Protein AF-A0A502F9N3-F1 (afdb_monomer_lite)

pLDDT: mean 85.92, std 9.49, range [44.5, 94.38]

Sequence (61 aa):
MANQFKRGAQVRFKTTGAGVTTARRGTVVKTVPTVRGVRVEVKDQDGYVYRPHLSMVKLTA

Organism: NCBI:txid1854500

Secondary structure (DSSP, 8-state):
------TT-EEEEEEEETTEEEEEEEEEEEEEEETTEEEEEEEETTS-EE--BGGGEEE--

Radius of gyration: 11.1 Å; chains: 1; bounding box: 26×35×24 Å

Foldseek 3Di:
DDPPQDFQFKKWFWDDDPNDIDIFIFTFHDWDQDPVGIWTWTQGPVRDTDTDHPVRIDTDD

Structure (mmCIF, N/CA/C/O backbone):
data_AF-A0A502F9N3-F1
#
_entry.id   AF-A0A502F9N3-F1
#
loop_
_atom_site.group_PDB
_atom_site.id
_atom_site.type_symbol
_atom_site.label_atom_id
_atom_site.label_alt_id
_atom_site.label_comp_id
_atom_site.label_asym_id
_atom_site.label_entity_id
_atom_site.label_seq_id
_atom_site.pdbx_PDB_ins_code
_atom_site.Cartn_x
_atom_site.Cartn_y
_atom_site.Cartn_z
_atom_site.occupancy
_atom_site.B_iso_or_equiv
_atom_site.auth_seq_id
_atom_site.auth_comp_id
_atom_site.auth_asym_id
_atom_site.auth_atom_id
_atom_site.pdbx_PDB_model_num
ATOM 1 N N . MET A 1 1 ? 1.070 17.810 -9.339 1.00 44.50 1 MET A N 1
ATOM 2 C CA . MET A 1 1 ? 0.206 16.764 -8.742 1.00 44.50 1 MET A CA 1
ATOM 3 C C . MET A 1 1 ? 0.675 16.544 -7.307 1.00 44.50 1 MET A C 1
ATOM 5 O O . MET A 1 1 ? 1.817 16.149 -7.119 1.00 44.50 1 MET A O 1
ATOM 9 N N . ALA A 1 2 ? -0.115 16.921 -6.298 1.00 52.19 2 ALA A N 1
ATOM 10 C CA . ALA A 1 2 ? 0.289 16.777 -4.895 1.00 52.19 2 ALA A CA 1
ATOM 11 C C . ALA A 1 2 ? 0.366 15.287 -4.514 1.00 52.19 2 ALA A C 1
ATOM 13 O O . ALA A 1 2 ? -0.513 14.518 -4.894 1.00 52.19 2 ALA A O 1
ATOM 14 N N . ASN A 1 3 ? 1.403 14.872 -3.778 1.00 61.00 3 ASN A N 1
ATOM 15 C CA . ASN A 1 3 ? 1.552 13.492 -3.311 1.00 61.00 3 ASN A CA 1
ATOM 16 C C . ASN A 1 3 ? 0.444 13.191 -2.284 1.00 61.00 3 ASN A C 1
ATOM 18 O O . ASN A 1 3 ? 0.528 13.609 -1.128 1.00 61.00 3 ASN A O 1
ATOM 22 N N . GLN A 1 4 ? -0.634 12.541 -2.730 1.00 68.31 4 GLN A N 1
ATOM 23 C CA . GLN A 1 4 ? -1.833 12.304 -1.916 1.00 68.31 4 GLN A CA 1
ATOM 24 C C . GLN A 1 4 ? -1.598 11.238 -0.825 1.00 68.31 4 GLN A C 1
ATOM 26 O O . GLN A 1 4 ? -2.317 11.192 0.168 1.00 68.31 4 GLN A O 1
ATOM 31 N N . PHE A 1 5 ? -0.548 10.423 -0.962 1.00 78.50 5 PHE A N 1
ATOM 32 C CA . PHE A 1 5 ? -0.153 9.389 -0.002 1.00 78.50 5 PHE A CA 1
ATOM 33 C C . PHE A 1 5 ? 0.836 9.939 1.028 1.00 78.50 5 PHE A C 1
ATOM 35 O O . PHE A 1 5 ? 2.020 9.601 1.039 1.00 78.50 5 PHE A O 1
ATOM 42 N N . LYS A 1 6 ? 0.351 10.832 1.890 1.00 83.69 6 LYS A N 1
ATOM 43 C CA . LYS A 1 6 ? 1.146 11.386 2.993 1.00 83.69 6 LYS A CA 1
ATOM 44 C C . LYS A 1 6 ? 1.255 10.382 4.141 1.00 83.69 6 LYS A C 1
ATOM 46 O O . LYS A 1 6 ? 0.385 9.532 4.317 1.00 83.69 6 LYS A O 1
ATOM 51 N N . ARG A 1 7 ? 2.309 10.504 4.952 1.00 88.62 7 ARG A N 1
ATOM 52 C CA . ARG A 1 7 ? 2.439 9.746 6.205 1.00 88.62 7 ARG A CA 1
ATOM 53 C C . ARG A 1 7 ? 1.188 9.952 7.067 1.00 88.62 7 ARG A C 1
ATOM 55 O O . ARG A 1 7 ? 0.739 11.082 7.222 1.00 88.62 7 ARG A O 1
ATOM 62 N N . GLY A 1 8 ? 0.641 8.868 7.610 1.00 88.06 8 GLY A N 1
ATOM 63 C CA . GLY A 1 8 ? -0.591 8.876 8.402 1.00 88.06 8 GLY A CA 1
ATOM 64 C C . GLY A 1 8 ? -1.879 8.701 7.592 1.00 88.06 8 GLY A C 1
ATOM 65 O O . GLY A 1 8 ? -2.920 8.447 8.189 1.00 88.06 8 GLY A O 1
ATOM 66 N N . ALA A 1 9 ? -1.837 8.774 6.256 1.00 89.88 9 ALA A N 1
ATOM 67 C CA . ALA A 1 9 ? -3.017 8.519 5.433 1.00 89.88 9 ALA A CA 1
ATOM 68 C C . ALA A 1 9 ? -3.452 7.053 5.546 1.00 89.88 9 ALA A C 1
ATOM 70 O O . ALA A 1 9 ? -2.619 6.147 5.436 1.00 89.88 9 ALA A O 1
ATOM 71 N N . GLN A 1 10 ? -4.751 6.815 5.721 1.00 91.62 10 GLN A N 1
ATOM 72 C CA . GLN A 1 10 ? -5.296 5.469 5.602 1.00 91.62 10 GLN A CA 1
ATOM 73 C C . GLN A 1 10 ? -5.441 5.090 4.130 1.00 91.62 10 GLN A C 1
ATOM 75 O O . GLN A 1 10 ? -5.865 5.881 3.281 1.00 91.62 10 GLN A O 1
ATOM 80 N N . VAL A 1 11 ? -5.060 3.857 3.827 1.00 92.38 11 VAL A N 1
ATOM 81 C CA . VAL A 1 11 ? -5.090 3.311 2.480 1.00 92.38 11 VAL A CA 1
ATOM 82 C C . VAL A 1 11 ? -5.594 1.881 2.475 1.00 92.38 11 VAL A C 1
ATOM 84 O O . VAL A 1 11 ? -5.439 1.120 3.432 1.00 92.38 11 VAL A O 1
ATOM 87 N N . ARG A 1 12 ? -6.132 1.484 1.327 1.00 92.94 12 ARG A N 1
ATOM 88 C CA . ARG A 1 12 ? -6.421 0.101 0.977 1.00 92.94 12 ARG A CA 1
ATOM 89 C C . ARG A 1 12 ? -5.519 -0.325 -0.172 1.00 92.94 12 ARG A C 1
ATOM 91 O O . ARG A 1 12 ? -5.345 0.407 -1.144 1.00 92.94 12 ARG A O 1
ATOM 98 N N . PHE A 1 13 ? -4.978 -1.529 -0.086 1.00 91.00 13 PHE A N 1
ATOM 99 C CA . PHE A 1 13 ? -4.115 -2.105 -1.113 1.00 91.00 13 PHE A CA 1
ATOM 100 C C . PHE A 1 13 ? -4.402 -3.597 -1.264 1.00 91.00 13 PHE A C 1
ATOM 102 O O . PHE A 1 13 ? -5.031 -4.215 -0.405 1.00 91.00 13 PHE A O 1
ATOM 109 N N . LYS A 1 14 ? -3.987 -4.179 -2.388 1.00 89.25 14 LYS A N 1
ATOM 110 C CA . LYS A 1 14 ? -4.088 -5.622 -2.623 1.00 89.25 14 LYS A CA 1
ATOM 111 C C . LYS A 1 14 ? -2.709 -6.258 -2.500 1.00 89.25 14 LYS A C 1
ATOM 113 O O . LYS A 1 14 ? -1.734 -5.720 -3.020 1.00 89.25 14 LYS A O 1
ATOM 118 N N . THR A 1 15 ? -2.643 -7.407 -1.846 1.00 85.94 15 THR A N 1
ATOM 119 C CA . THR A 1 15 ? -1.451 -8.257 -1.767 1.00 85.94 15 THR A CA 1
ATOM 120 C C . THR A 1 15 ? -1.776 -9.608 -2.373 1.00 85.94 15 THR A C 1
ATOM 122 O O . THR A 1 15 ? -2.820 -10.167 -2.048 1.00 85.94 15 THR A O 1
ATOM 125 N N . THR A 1 16 ? -0.892 -10.144 -3.211 1.00 84.00 16 THR A N 1
ATOM 126 C CA . THR A 1 16 ? -1.032 -11.505 -3.737 1.00 84.00 16 THR A CA 1
ATOM 127 C C . THR A 1 16 ? -0.019 -12.409 -3.050 1.00 84.00 16 THR A C 1
ATOM 129 O O . THR A 1 16 ? 1.176 -12.122 -3.086 1.00 84.00 16 THR A O 1
ATOM 132 N N . GLY A 1 17 ? -0.497 -13.478 -2.421 1.00 80.31 17 GLY A N 1
ATOM 133 C CA . GLY A 1 17 ? 0.326 -14.516 -1.802 1.00 80.31 17 GLY A CA 1
ATOM 134 C C . GLY A 1 17 ? -0.322 -15.877 -2.032 1.00 80.31 17 GLY A C 1
ATOM 135 O O . GLY A 1 17 ? -1.544 -15.966 -2.037 1.00 80.31 17 GLY A O 1
ATOM 136 N N . ALA A 1 18 ? 0.479 -16.914 -2.287 1.00 82.88 18 ALA A N 1
ATOM 137 C CA . ALA A 1 18 ? -0.009 -18.272 -2.571 1.00 82.88 18 ALA A CA 1
ATOM 138 C C . ALA A 1 18 ? -1.126 -18.335 -3.644 1.00 82.88 18 ALA A C 1
ATOM 140 O O . ALA A 1 18 ? -2.073 -19.102 -3.525 1.00 82.88 18 ALA A O 1
ATOM 141 N N . GLY A 1 19 ? -1.051 -17.482 -4.674 1.00 85.94 19 GLY A N 1
ATOM 142 C CA . GLY A 1 19 ? -2.062 -17.412 -5.740 1.00 85.94 19 GLY A CA 1
ATOM 143 C C . GLY A 1 19 ? -3.373 -16.710 -5.360 1.00 85.94 19 GLY A C 1
ATOM 144 O O . GLY A 1 19 ? -4.233 -16.538 -6.218 1.00 85.94 19 GLY A O 1
ATOM 145 N N . VAL A 1 20 ? -3.522 -16.243 -4.118 1.00 85.00 20 VAL A N 1
ATOM 146 C CA . VAL A 1 20 ? -4.721 -15.549 -3.635 1.00 85.00 20 VAL A CA 1
ATOM 147 C C . VAL A 1 20 ? -4.448 -14.054 -3.504 1.00 85.00 20 VAL A C 1
ATOM 149 O O 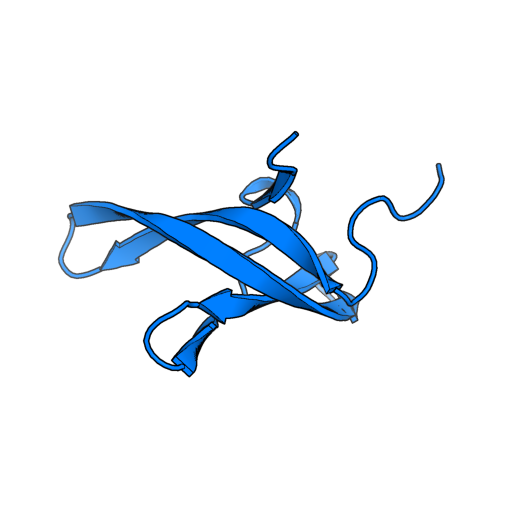. VAL A 1 20 ? -3.452 -13.631 -2.912 1.00 85.00 20 VAL A O 1
ATOM 152 N N . THR A 1 21 ? -5.341 -13.229 -4.054 1.00 87.31 21 THR A N 1
ATOM 153 C CA . THR A 1 21 ? -5.292 -11.771 -3.902 1.00 87.31 21 THR A CA 1
ATOM 154 C C . THR A 1 21 ? -6.175 -11.323 -2.744 1.00 87.31 21 THR A C 1
ATOM 156 O O . THR A 1 21 ? -7.401 -11.345 -2.836 1.00 87.31 21 THR A O 1
ATOM 159 N N . THR A 1 22 ? -5.551 -10.820 -1.684 1.00 87.88 22 THR A N 1
ATOM 160 C CA . THR A 1 22 ? -6.236 -10.319 -0.488 1.00 87.88 22 THR A CA 1
ATOM 161 C C . THR A 1 22 ? -6.215 -8.797 -0.464 1.00 87.88 22 THR A C 1
ATOM 163 O O . THR A 1 22 ? -5.186 -8.166 -0.712 1.00 87.88 22 THR A O 1
ATOM 166 N N . ALA A 1 23 ? -7.356 -8.184 -0.152 1.00 88.88 23 ALA A N 1
ATOM 167 C CA . ALA A 1 23 ? -7.428 -6.754 0.108 1.00 88.88 23 ALA A CA 1
ATOM 168 C C . ALA A 1 23 ? -7.075 -6.465 1.571 1.00 88.88 23 ALA A C 1
ATOM 170 O O . ALA A 1 23 ? -7.707 -7.007 2.472 1.00 88.88 23 ALA A O 1
ATOM 171 N N . ARG A 1 24 ? -6.117 -5.569 1.799 1.00 90.44 24 ARG A N 1
ATOM 172 C CA . ARG A 1 24 ? -5.686 -5.120 3.125 1.00 90.44 24 ARG A CA 1
ATOM 173 C C . ARG A 1 24 ? -5.901 -3.623 3.291 1.00 90.44 24 ARG A C 1
ATOM 175 O O . ARG A 1 24 ? -5.985 -2.882 2.307 1.00 90.44 24 ARG A O 1
ATOM 182 N N . ARG A 1 25 ? -5.996 -3.188 4.543 1.00 92.44 25 ARG A N 1
ATOM 183 C CA . ARG A 1 25 ? -6.009 -1.777 4.939 1.00 92.44 25 ARG A CA 1
ATOM 184 C C . ARG A 1 25 ? -4.790 -1.494 5.801 1.00 92.44 25 ARG A C 1
ATOM 186 O O . ARG A 1 25 ? -4.317 -2.378 6.507 1.00 92.44 25 ARG A O 1
ATOM 193 N N . GLY A 1 26 ? -4.294 -0.273 5.739 1.00 93.44 26 GLY A N 1
ATOM 194 C CA . GLY A 1 26 ? -3.200 0.153 6.592 1.00 93.44 26 GLY A CA 1
ATOM 195 C C . GLY A 1 26 ? -2.939 1.641 6.491 1.00 93.44 26 GLY A C 1
ATOM 196 O O . GLY A 1 26 ? -3.616 2.364 5.761 1.00 93.44 26 GLY A O 1
ATOM 197 N N . THR A 1 27 ? -1.934 2.081 7.227 1.00 93.69 27 THR A N 1
ATOM 198 C CA . THR A 1 27 ? -1.540 3.479 7.325 1.00 93.69 27 THR A CA 1
ATOM 199 C C . THR A 1 27 ? -0.226 3.688 6.595 1.00 93.69 27 THR A C 1
ATOM 201 O O . THR A 1 27 ? 0.735 2.937 6.783 1.00 93.69 27 THR A O 1
ATOM 204 N N . VAL A 1 28 ? -0.164 4.721 5.761 1.00 92.69 28 VAL A N 1
ATOM 205 C CA . VAL A 1 28 ? 1.063 5.100 5.061 1.00 92.69 28 VAL A CA 1
ATOM 206 C C . VAL A 1 28 ? 2.114 5.534 6.078 1.00 92.69 28 VAL A C 1
ATOM 208 O O . VAL A 1 28 ? 1.909 6.462 6.860 1.00 92.69 28 VAL A O 1
ATOM 211 N N . VAL A 1 29 ? 3.269 4.883 6.038 1.00 93.19 29 VAL A N 1
ATOM 212 C CA . VAL A 1 29 ? 4.443 5.226 6.845 1.00 93.19 29 VAL A CA 1
ATOM 213 C C . VAL A 1 29 ? 5.324 6.203 6.076 1.00 93.19 29 VAL A C 1
ATOM 215 O O . VAL A 1 29 ? 5.697 7.251 6.603 1.00 93.19 29 VAL A O 1
ATOM 218 N N . LYS A 1 30 ? 5.632 5.882 4.815 1.00 90.81 30 LYS A N 1
ATOM 219 C CA . LYS A 1 30 ? 6.428 6.728 3.917 1.00 90.81 30 LYS A CA 1
ATOM 220 C C . LYS A 1 30 ? 6.224 6.340 2.456 1.00 90.81 30 LYS A C 1
ATOM 222 O O . LYS A 1 30 ? 5.947 5.187 2.146 1.00 90.81 30 LYS A O 1
ATOM 227 N N . THR A 1 31 ? 6.437 7.282 1.548 1.00 88.62 31 THR A N 1
ATOM 228 C CA . THR A 1 31 ? 6.563 7.007 0.110 1.00 88.62 31 THR A CA 1
ATOM 229 C C . THR A 1 31 ? 8.034 6.942 -0.269 1.00 88.62 31 THR A C 1
ATOM 231 O O . THR A 1 31 ? 8.786 7.866 0.033 1.00 88.62 31 THR A O 1
ATOM 234 N N . VAL A 1 32 ? 8.442 5.861 -0.926 1.00 86.06 32 VAL A N 1
ATOM 235 C CA . VAL A 1 32 ? 9.823 5.608 -1.338 1.00 86.06 32 VAL A CA 1
ATOM 236 C C . VAL A 1 32 ? 9.899 5.655 -2.867 1.00 86.06 32 VAL A C 1
ATOM 238 O O . VAL A 1 32 ? 9.292 4.803 -3.526 1.00 86.06 32 VAL A O 1
ATOM 241 N N . PRO A 1 33 ? 10.617 6.623 -3.460 1.00 86.12 33 PRO A N 1
ATOM 242 C CA . PRO A 1 33 ? 10.917 6.591 -4.884 1.00 86.12 33 PRO A CA 1
ATOM 243 C C . PRO A 1 33 ? 11.891 5.441 -5.171 1.00 86.12 33 PRO A C 1
ATOM 245 O O . PRO A 1 33 ? 12.877 5.250 -4.461 1.00 86.12 33 PRO A O 1
ATOM 248 N N . THR A 1 34 ? 11.604 4.649 -6.198 1.00 83.19 34 THR A N 1
ATOM 249 C CA . THR A 1 34 ? 12.471 3.559 -6.663 1.00 83.19 34 THR A CA 1
ATOM 250 C C . THR A 1 34 ? 12.713 3.699 -8.162 1.00 83.19 34 THR A C 1
ATOM 252 O O . THR A 1 34 ? 11.949 4.364 -8.858 1.00 83.19 34 THR A O 1
ATOM 255 N N . VAL A 1 35 ? 13.737 3.016 -8.683 1.00 84.31 35 VAL A N 1
ATOM 256 C CA . VAL A 1 35 ? 14.051 2.994 -10.127 1.00 84.31 35 VAL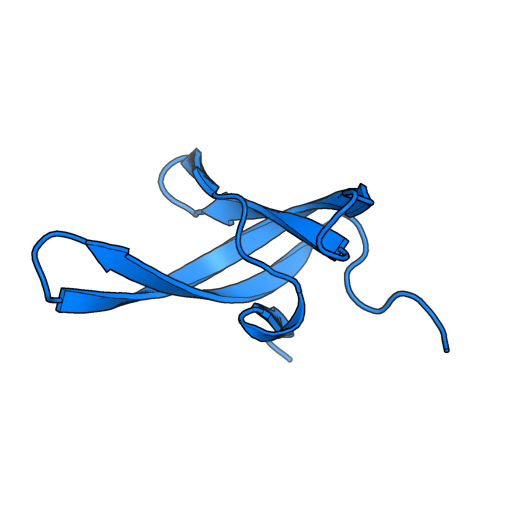 A CA 1
ATOM 257 C C . VAL A 1 35 ? 12.857 2.517 -10.972 1.00 84.31 35 VAL A C 1
ATOM 259 O O . VAL A 1 35 ? 12.707 2.915 -12.119 1.00 84.31 35 VAL A O 1
ATOM 262 N N . ARG A 1 36 ? 11.963 1.698 -10.397 1.00 82.06 36 ARG A N 1
ATOM 263 C CA . ARG A 1 36 ? 10.761 1.160 -11.058 1.00 82.06 36 ARG A CA 1
ATOM 264 C C . ARG A 1 36 ? 9.469 1.899 -10.674 1.00 82.06 36 ARG A C 1
ATOM 266 O O . ARG A 1 36 ? 8.396 1.309 -10.740 1.00 82.06 36 ARG A O 1
ATOM 273 N N . GLY A 1 37 ? 9.566 3.153 -10.231 1.00 85.19 37 GLY A N 1
ATOM 274 C CA . GLY A 1 37 ? 8.422 3.978 -9.826 1.00 85.19 37 GLY A CA 1
ATOM 275 C C . GLY A 1 37 ? 8.318 4.189 -8.314 1.00 85.19 37 GLY A C 1
ATOM 276 O O . GLY A 1 37 ? 9.233 3.880 -7.550 1.00 85.19 37 GLY A O 1
ATOM 277 N N . VAL A 1 38 ? 7.195 4.740 -7.854 1.00 88.06 38 VAL A N 1
ATOM 278 C CA . VAL A 1 38 ? 6.982 5.052 -6.432 1.00 88.06 38 VAL A CA 1
ATOM 279 C C . VAL A 1 38 ? 6.374 3.850 -5.713 1.00 88.06 38 VAL A C 1
ATOM 281 O O . VAL A 1 38 ? 5.368 3.284 -6.147 1.00 88.06 38 VAL A O 1
ATOM 284 N N . ARG A 1 39 ? 6.964 3.469 -4.581 1.00 89.69 39 ARG A N 1
ATOM 285 C CA . ARG A 1 39 ? 6.394 2.490 -3.650 1.00 89.69 39 ARG A CA 1
ATOM 286 C C . ARG A 1 39 ? 5.909 3.182 -2.389 1.00 89.69 39 ARG A C 1
ATOM 288 O O . ARG A 1 39 ? 6.500 4.162 -1.943 1.00 89.69 39 ARG A O 1
ATOM 295 N N . VAL A 1 40 ? 4.844 2.661 -1.802 1.00 91.00 40 VAL A N 1
ATOM 296 C CA . VAL A 1 40 ? 4.284 3.185 -0.555 1.00 91.00 40 VAL A CA 1
ATOM 297 C C . VAL A 1 40 ? 4.547 2.164 0.530 1.00 91.00 40 VAL A C 1
ATOM 299 O O . VAL A 1 40 ? 4.142 1.017 0.398 1.00 91.00 40 VAL A O 1
ATOM 302 N N . GLU A 1 41 ? 5.246 2.561 1.583 1.00 93.06 41 GLU A N 1
ATOM 303 C CA . GLU A 1 41 ? 5.363 1.752 2.785 1.00 93.06 41 GLU A CA 1
ATOM 304 C C . GLU A 1 41 ? 4.094 1.934 3.613 1.00 93.06 41 GLU A C 1
ATOM 306 O O . GLU 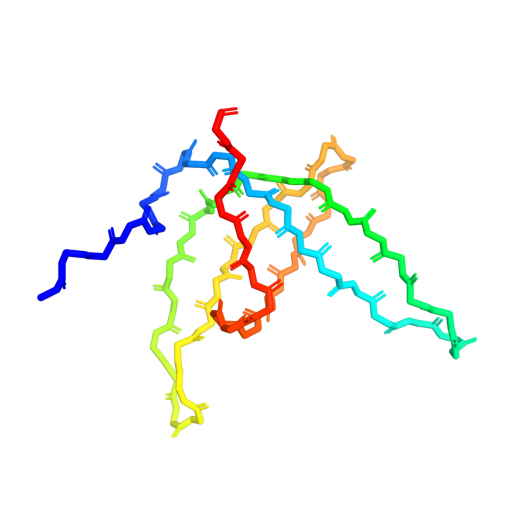A 1 41 ? 3.754 3.054 4.001 1.00 93.06 41 GLU A O 1
ATOM 311 N N . VAL A 1 42 ? 3.382 0.837 3.844 1.00 93.50 42 VAL A N 1
ATOM 312 C CA . VAL A 1 42 ? 2.098 0.805 4.540 1.00 93.50 42 VAL A CA 1
ATOM 313 C C . VAL A 1 42 ? 2.212 -0.169 5.699 1.00 93.50 42 VAL A C 1
ATOM 315 O O . VAL A 1 42 ? 2.595 -1.319 5.493 1.00 93.50 42 VAL A O 1
ATOM 318 N N . LYS A 1 43 ? 1.873 0.280 6.905 1.00 94.38 43 LYS A N 1
ATOM 319 C CA . LYS A 1 43 ? 1.755 -0.586 8.080 1.00 94.38 43 LYS A CA 1
ATOM 320 C C . LYS A 1 43 ? 0.291 -0.977 8.250 1.00 94.38 43 LYS A C 1
ATOM 322 O O . LYS A 1 43 ? -0.556 -0.087 8.324 1.00 94.38 43 LYS A O 1
ATOM 327 N N . ASP A 1 44 ? -0.016 -2.268 8.248 1.00 92.25 44 ASP A N 1
ATOM 328 C CA . ASP A 1 44 ? -1.378 -2.738 8.508 1.00 92.25 44 ASP A CA 1
ATOM 329 C C . ASP A 1 44 ? -1.712 -2.736 10.010 1.00 92.25 44 ASP A C 1
ATOM 331 O O . ASP A 1 44 ? -0.895 -2.344 10.848 1.00 92.25 44 ASP A O 1
ATOM 335 N N . GLN A 1 45 ? -2.949 -3.112 10.340 1.00 87.38 45 GLN A N 1
ATOM 336 C CA . GLN A 1 45 ? -3.449 -3.129 11.718 1.00 87.38 45 GLN A CA 1
ATOM 337 C C . GLN A 1 45 ? -2.766 -4.195 12.586 1.00 87.38 45 GLN A C 1
ATOM 339 O O . GLN A 1 45 ? -2.590 -3.971 13.780 1.00 87.38 45 GLN A O 1
ATOM 344 N N . ASP A 1 46 ? -2.318 -5.293 11.977 1.00 89.38 46 ASP A N 1
ATOM 345 C CA . ASP A 1 46 ? -1.591 -6.383 12.636 1.00 89.38 46 ASP A CA 1
ATOM 346 C C . ASP A 1 46 ? -0.101 -6.042 12.841 1.00 89.38 46 ASP A C 1
ATOM 348 O O . ASP A 1 46 ? 0.662 -6.795 13.444 1.00 89.38 46 ASP A O 1
ATOM 352 N N . GLY A 1 47 ? 0.334 -4.880 12.345 1.00 89.69 47 GLY A N 1
ATOM 353 C CA . GLY A 1 47 ? 1.689 -4.369 12.489 1.00 89.69 47 GLY A CA 1
ATOM 354 C C . GLY A 1 47 ? 2.650 -4.792 11.380 1.00 89.69 47 GLY A C 1
ATOM 355 O O . GLY A 1 47 ? 3.814 -4.376 11.418 1.00 89.69 47 GLY A O 1
ATOM 356 N N . TYR A 1 48 ? 2.185 -5.534 10.372 1.00 91.31 48 TYR A N 1
ATOM 357 C CA . TYR A 1 48 ? 2.996 -5.916 9.221 1.00 91.31 48 TYR A CA 1
ATOM 358 C C . TYR A 1 48 ? 3.241 -4.725 8.297 1.00 91.31 48 TYR A C 1
ATOM 360 O O . TYR A 1 48 ? 2.364 -3.896 8.047 1.00 91.31 48 TYR A O 1
ATOM 368 N N . VAL A 1 49 ? 4.455 -4.655 7.751 1.00 92.06 49 VAL A N 1
ATOM 369 C CA . VAL A 1 49 ? 4.863 -3.590 6.831 1.00 92.06 49 VAL A CA 1
ATOM 370 C C . VAL A 1 49 ? 4.890 -4.116 5.403 1.00 92.06 49 VAL A C 1
ATOM 372 O O . VAL A 1 49 ? 5.655 -5.017 5.061 1.00 92.06 49 VAL A O 1
ATOM 375 N N . TYR A 1 50 ? 4.086 -3.496 4.546 1.00 91.19 50 TYR A N 1
ATOM 376 C CA . TYR A 1 50 ? 3.999 -3.787 3.123 1.00 91.19 50 TYR A CA 1
ATOM 377 C C . TYR A 1 50 ? 4.579 -2.645 2.297 1.00 91.19 50 TYR A C 1
ATOM 379 O O . TYR A 1 50 ? 4.544 -1.484 2.698 1.00 91.19 50 TYR A O 1
ATOM 387 N N . ARG A 1 51 ? 5.094 -2.971 1.107 1.00 90.31 51 ARG A N 1
ATOM 388 C CA . ARG A 1 51 ? 5.637 -1.990 0.152 1.00 90.31 51 ARG A CA 1
ATOM 389 C C . ARG A 1 51 ? 4.993 -2.108 -1.236 1.00 90.31 51 ARG A C 1
ATOM 391 O O . ARG A 1 51 ? 5.709 -2.379 -2.206 1.00 90.31 51 ARG A O 1
ATOM 398 N N . PRO A 1 52 ? 3.657 -1.973 -1.353 1.00 89.88 52 PRO A N 1
ATOM 399 C CA . PRO A 1 52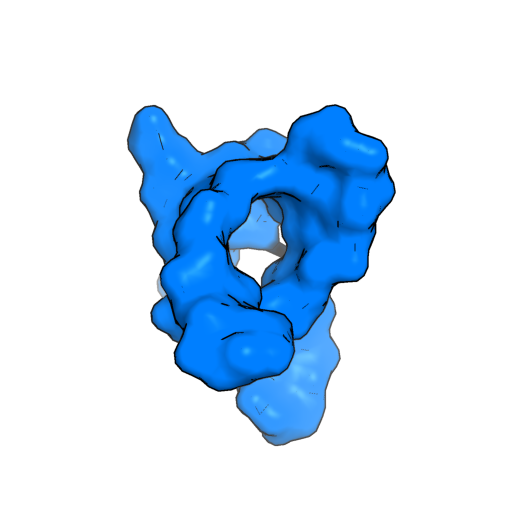 ? 2.982 -1.990 -2.646 1.00 89.88 52 PRO A CA 1
ATOM 400 C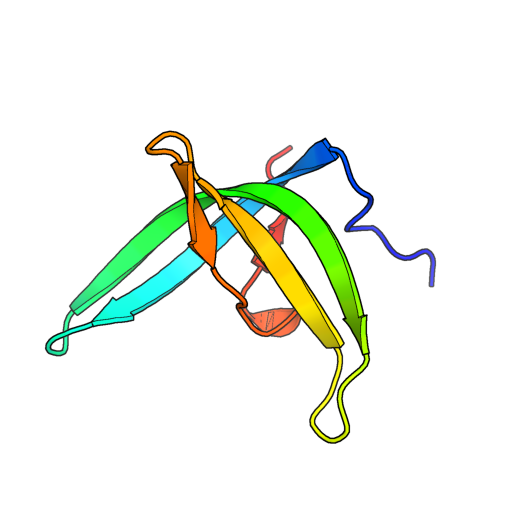 C . PRO A 1 52 ? 3.467 -0.862 -3.565 1.00 89.88 52 PRO A C 1
ATOM 402 O O . PRO A 1 52 ? 3.899 0.207 -3.124 1.00 89.88 52 PRO A O 1
ATOM 405 N N . HIS A 1 53 ? 3.369 -1.100 -4.872 1.00 89.19 53 HIS A N 1
ATOM 406 C CA . HIS A 1 53 ? 3.532 -0.044 -5.866 1.00 89.19 53 HIS A CA 1
ATOM 407 C C . HIS A 1 53 ? 2.377 0.960 -5.754 1.00 89.19 53 HIS A C 1
ATOM 409 O O . HIS A 1 53 ? 1.243 0.549 -5.5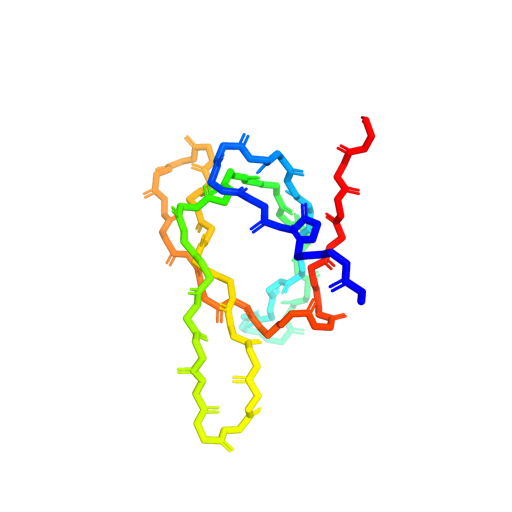06 1.00 89.19 53 HIS A O 1
ATOM 415 N N . LEU A 1 54 ? 2.646 2.253 -5.966 1.00 86.62 54 LEU A N 1
ATOM 416 C CA . LEU A 1 54 ? 1.667 3.341 -5.818 1.00 86.62 54 LEU A CA 1
ATOM 417 C C . LEU A 1 54 ? 0.351 3.067 -6.566 1.00 86.62 54 LEU A C 1
ATOM 419 O O . LEU A 1 54 ? -0.721 3.320 -6.031 1.00 86.62 54 LEU A O 1
ATOM 423 N N . SER A 1 55 ? 0.422 2.480 -7.766 1.00 86.12 55 SER A N 1
ATOM 424 C CA . SER A 1 55 ? -0.758 2.145 -8.585 1.00 86.12 55 SER A CA 1
ATOM 425 C C . SER A 1 55 ? -1.690 1.094 -7.966 1.00 86.12 55 SER A C 1
ATOM 427 O O . SER A 1 55 ? -2.841 0.970 -8.381 1.00 86.12 55 SER A O 1
ATOM 429 N N . MET A 1 56 ? -1.211 0.327 -6.985 1.00 86.25 56 MET A N 1
ATOM 430 C CA . MET A 1 56 ? -1.986 -0.700 -6.282 1.00 86.25 56 MET A CA 1
ATOM 431 C C . MET A 1 56 ? -2.602 -0.190 -4.975 1.00 86.25 56 MET A C 1
ATOM 433 O O . MET A 1 56 ? -3.317 -0.939 -4.303 1.00 86.25 56 MET A O 1
ATOM 437 N N . VAL A 1 57 ? -2.314 1.058 -4.602 1.00 88.81 57 VAL A N 1
ATOM 438 C CA . VAL A 1 57 ? -2.764 1.677 -3.358 1.00 88.81 57 VAL A CA 1
ATOM 439 C C . VAL A 1 57 ? -3.873 2.670 -3.676 1.00 88.81 57 VAL A C 1
ATOM 441 O O . VAL A 1 57 ? -3.754 3.489 -4.584 1.00 88.81 57 VAL A O 1
ATOM 444 N N . LYS A 1 58 ? -4.966 2.604 -2.921 1.00 90.12 58 LYS A N 1
ATOM 445 C CA . LYS A 1 58 ? -6.062 3.573 -2.980 1.00 90.12 58 LYS A CA 1
ATOM 446 C C . LYS A 1 58 ? -6.228 4.213 -1.612 1.00 90.12 58 LYS A C 1
ATOM 448 O O . LYS A 1 58 ? -6.171 3.511 -0.605 1.00 90.12 58 LYS A O 1
ATOM 453 N N . LEU A 1 59 ? -6.436 5.525 -1.573 1.00 85.81 59 LEU A N 1
ATOM 454 C CA . LEU A 1 59 ? -6.840 6.200 -0.342 1.00 85.81 59 LEU A CA 1
ATOM 455 C C . LEU A 1 59 ? -8.200 5.663 0.101 1.00 85.81 59 LEU A C 1
ATOM 457 O O . LEU A 1 59 ? -9.084 5.430 -0.727 1.00 85.81 59 LEU A O 1
ATOM 461 N N . THR A 1 60 ? -8.343 5.429 1.397 1.00 81.00 60 THR A N 1
ATOM 462 C CA . THR A 1 60 ? -9.658 5.254 2.013 1.00 81.00 60 THR A CA 1
ATOM 463 C C . THR A 1 60 ? -10.148 6.639 2.407 1.00 81.00 60 THR A C 1
ATOM 465 O O . THR A 1 60 ? -9.442 7.332 3.136 1.00 81.00 60 THR A O 1
ATOM 468 N N . ALA A 1 61 ? -11.284 7.043 1.835 1.00 61.72 61 ALA A N 1
ATOM 469 C CA . ALA A 1 61 ? -11.998 8.257 2.216 1.00 61.72 61 ALA A CA 1
ATOM 470 C C . ALA A 1 61 ? -12.524 8.147 3.651 1.00 61.72 61 ALA A C 1
ATOM 472 O O . ALA A 1 61 ? -12.844 7.002 4.056 1.00 61.72 61 ALA A O 1
#